Protein AF-A0A928Q008-F1 (afdb_monomer_lite)

Secondary structure (DSSP, 8-state):
---HHHHHHHHHHHHHHHTTS-HHHHHHHHHHHHHHHHHHHHHHHHHHHHHHHHHHHHHHHHHHHHHHHHHHHHHHTT----HHHHHHHHHHHHHHHHHHHHHHHHHHHHHHHHHHTS-HHHHHHHHHHHHHHHHHHHHTT-

Structure (mmCIF, N/CA/C/O backbone):
data_AF-A0A928Q008-F1
#
_entry.id   AF-A0A928Q008-F1
#
loop_
_atom_site.group_PDB
_atom_site.id
_atom_site.type_symbol
_atom_site.label_atom_id
_atom_site.label_alt_id
_atom_site.label_comp_id
_atom_site.label_asym_id
_atom_site.label_entity_id
_atom_site.label_seq_id
_atom_site.pdbx_PDB_ins_code
_atom_site.Cartn_x
_atom_site.Cartn_y
_atom_site.Cartn_z
_atom_site.occupancy
_atom_site.B_iso_or_equiv
_atom_site.auth_seq_id
_atom_site.auth_comp_id
_atom_site.auth_asym_id
_atom_site.auth_atom_id
_atom_site.pdbx_PDB_model_num
ATOM 1 N N . MET A 1 1 ? 17.606 -19.278 -14.123 1.00 43.28 1 MET A N 1
ATOM 2 C CA . MET A 1 1 ? 18.563 -18.245 -13.675 1.00 43.28 1 MET A CA 1
ATOM 3 C C . MET A 1 1 ? 19.421 -17.878 -14.875 1.00 43.28 1 MET A C 1
ATOM 5 O O . MET A 1 1 ? 19.797 -18.791 -15.594 1.00 43.28 1 MET A O 1
ATOM 9 N N . LYS A 1 2 ? 19.626 -16.587 -15.173 1.00 52.75 2 LYS A N 1
ATOM 10 C CA . LYS A 1 2 ? 20.645 -16.187 -16.160 1.00 52.75 2 LYS A CA 1
ATOM 11 C C . LYS A 1 2 ? 21.987 -16.296 -15.450 1.00 52.75 2 LYS A C 1
ATOM 13 O O . LYS A 1 2 ? 22.133 -15.741 -14.361 1.00 52.75 2 LYS A O 1
ATOM 18 N N . ASN A 1 3 ? 22.902 -17.066 -16.012 1.00 58.25 3 ASN A N 1
ATOM 19 C CA . ASN A 1 3 ? 24.162 -17.385 -15.356 1.00 58.25 3 ASN A CA 1
ATOM 20 C C . ASN A 1 3 ? 25.117 -16.195 -15.531 1.00 58.25 3 ASN A C 1
ATOM 22 O O . ASN A 1 3 ? 25.030 -15.482 -16.528 1.00 58.25 3 ASN A O 1
ATOM 26 N N . LEU A 1 4 ? 26.062 -15.983 -14.608 1.00 54.88 4 LEU A N 1
ATOM 27 C CA . LEU A 1 4 ? 27.148 -14.998 -14.791 1.00 54.88 4 LEU A CA 1
ATOM 28 C C . LEU A 1 4 ? 27.858 -15.184 -16.142 1.00 54.88 4 LEU A C 1
ATOM 30 O O . LEU A 1 4 ? 28.246 -14.214 -16.782 1.00 54.88 4 LEU A O 1
ATOM 34 N N . ASN A 1 5 ? 27.923 -16.430 -16.610 1.00 52.19 5 ASN A N 1
ATOM 35 C CA . ASN A 1 5 ? 28.463 -16.790 -17.911 1.00 52.19 5 ASN A CA 1
ATOM 36 C C . ASN A 1 5 ? 27.666 -16.208 -19.096 1.00 52.19 5 ASN A C 1
ATOM 38 O O . ASN A 1 5 ? 28.280 -15.865 -20.094 1.00 52.19 5 ASN A O 1
ATOM 42 N N . ASP A 1 6 ? 26.343 -16.027 -18.975 1.00 63.84 6 ASP A N 1
ATOM 43 C CA . ASP A 1 6 ? 25.491 -15.441 -20.029 1.00 63.84 6 ASP A CA 1
ATOM 44 C C . ASP A 1 6 ? 25.652 -13.911 -20.118 1.00 63.84 6 ASP A C 1
ATOM 46 O O . ASP A 1 6 ? 25.481 -13.304 -21.175 1.00 63.84 6 ASP A O 1
ATOM 50 N N . VAL A 1 7 ? 25.967 -13.265 -18.988 1.00 61.34 7 VAL A N 1
ATOM 51 C CA . VAL A 1 7 ? 26.265 -11.824 -18.925 1.00 61.34 7 VAL A CA 1
ATOM 52 C C . VAL A 1 7 ? 27.672 -11.560 -19.458 1.00 61.34 7 VAL A C 1
ATOM 54 O O . VAL A 1 7 ? 27.868 -10.634 -20.242 1.00 61.34 7 VAL A O 1
ATOM 57 N N . LEU A 1 8 ? 28.637 -12.403 -19.083 1.00 59.59 8 LEU A N 1
ATOM 58 C CA . LEU A 1 8 ? 30.013 -12.325 -19.571 1.00 59.59 8 LEU A CA 1
ATOM 59 C C . LEU A 1 8 ? 30.116 -12.684 -21.059 1.00 59.59 8 LEU A C 1
ATOM 61 O O . LEU A 1 8 ? 30.840 -12.004 -21.781 1.00 5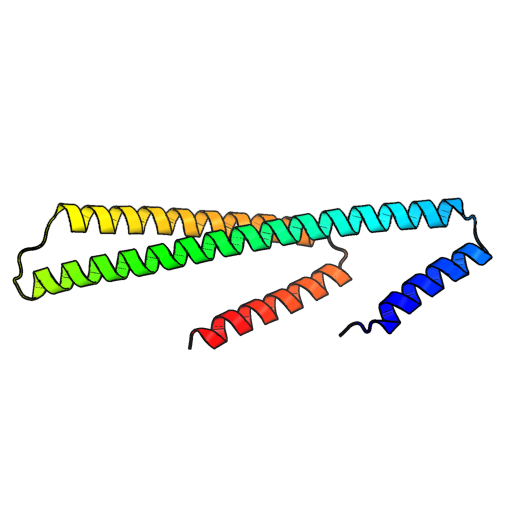9.59 8 LEU A O 1
ATOM 65 N N . SER A 1 9 ? 29.343 -13.658 -21.552 1.00 61.25 9 SER A N 1
ATOM 66 C CA . SER A 1 9 ? 29.293 -13.977 -22.984 1.00 61.25 9 SER A CA 1
ATOM 67 C C . SER A 1 9 ? 28.688 -12.841 -23.809 1.00 61.25 9 SER A C 1
ATOM 69 O O . SER A 1 9 ? 29.166 -12.574 -24.905 1.00 61.25 9 SER A O 1
ATOM 71 N N . GLY A 1 10 ? 27.691 -12.121 -23.279 1.00 66.00 10 GLY A N 1
ATOM 72 C CA . GLY A 1 10 ? 27.148 -10.924 -23.929 1.00 66.00 10 GLY A CA 1
ATOM 73 C C . GLY A 1 10 ? 28.154 -9.768 -23.997 1.00 66.00 10 GLY A C 1
ATOM 74 O O . GLY A 1 10 ? 28.162 -9.014 -24.967 1.00 66.00 10 GLY A O 1
ATOM 75 N N . VAL A 1 11 ? 29.041 -9.646 -23.003 1.00 66.38 11 VAL A N 1
ATOM 76 C CA . VAL A 1 11 ? 30.154 -8.681 -23.026 1.00 66.38 11 VAL A CA 1
ATOM 77 C C . VAL A 1 11 ? 31.227 -9.102 -24.033 1.00 66.38 11 VAL A C 1
ATOM 79 O O . VAL A 1 11 ? 31.719 -8.256 -24.774 1.00 66.38 11 VAL A O 1
ATOM 82 N N . ASP A 1 12 ? 31.556 -10.392 -24.109 1.00 62.59 12 ASP A N 1
ATOM 83 C CA . ASP A 1 12 ? 32.568 -10.919 -25.034 1.00 62.59 12 ASP A CA 1
ATOM 84 C C . ASP A 1 12 ? 32.096 -10.880 -26.503 1.00 62.59 12 ASP A C 1
ATOM 86 O O . ASP A 1 12 ? 32.876 -10.615 -27.415 1.00 62.59 12 ASP A O 1
ATOM 90 N N . GLU A 1 13 ? 30.795 -11.035 -26.751 1.00 65.75 13 GLU A N 1
ATOM 91 C CA . GLU A 1 13 ? 30.173 -10.853 -28.070 1.00 65.75 13 GLU A CA 1
ATOM 92 C C . GLU A 1 13 ? 30.226 -9.380 -28.526 1.00 65.75 13 GLU A C 1
ATOM 94 O O . GLU A 1 13 ? 30.578 -9.085 -29.672 1.00 65.75 13 GLU A O 1
ATOM 99 N N . VAL A 1 14 ? 29.993 -8.432 -27.608 1.00 63.53 14 VAL A N 1
ATOM 100 C CA . VAL A 1 14 ? 30.166 -6.989 -27.855 1.00 63.53 14 VAL A CA 1
ATOM 101 C C . VAL A 1 14 ? 31.640 -6.643 -28.094 1.00 63.53 14 VAL A C 1
ATOM 103 O O . VAL A 1 14 ? 31.955 -5.903 -29.029 1.00 63.53 14 VAL A O 1
ATOM 106 N N . LEU A 1 15 ? 32.560 -7.220 -27.320 1.00 63.88 15 LEU A N 1
ATOM 107 C CA . LEU A 1 15 ? 33.998 -6.983 -27.457 1.00 63.88 15 LEU A CA 1
ATOM 108 C C . LEU A 1 15 ? 34.571 -7.594 -28.748 1.00 63.88 15 LEU A C 1
ATOM 110 O O . LEU A 1 15 ? 35.415 -6.984 -29.406 1.00 63.88 15 LEU A O 1
ATOM 114 N N . ASN A 1 16 ? 34.089 -8.766 -29.165 1.00 64.44 16 ASN A N 1
ATOM 115 C CA . ASN A 1 16 ? 34.478 -9.380 -30.436 1.00 64.44 16 ASN A CA 1
ATOM 116 C C . ASN A 1 16 ? 33.866 -8.656 -31.644 1.00 64.44 16 ASN A C 1
ATOM 118 O O . ASN A 1 16 ? 34.531 -8.559 -32.679 1.00 64.44 16 ASN A O 1
ATOM 122 N N . SER A 1 17 ? 32.679 -8.052 -31.505 1.00 56.41 17 SER A N 1
ATOM 123 C CA . SER A 1 17 ? 32.134 -7.141 -32.523 1.00 56.41 17 SER A CA 1
ATOM 124 C C . SER A 1 17 ? 32.974 -5.863 -32.678 1.00 56.41 17 SER A C 1
ATOM 126 O O . SER A 1 17 ? 33.119 -5.358 -33.788 1.00 56.41 17 SER A O 1
ATOM 128 N N . ALA A 1 18 ? 33.629 -5.397 -31.605 1.00 55.53 18 ALA A N 1
ATOM 129 C CA . ALA A 1 18 ? 34.566 -4.269 -31.637 1.00 55.53 18 ALA A CA 1
ATOM 130 C C . ALA A 1 18 ? 35.893 -4.595 -32.342 1.00 55.53 18 ALA A C 1
ATOM 132 O O . ALA A 1 18 ? 36.558 -3.695 -32.846 1.00 55.53 18 ALA A O 1
ATOM 133 N N . LYS A 1 19 ? 36.282 -5.877 -32.415 1.00 56.84 19 LYS A N 1
ATOM 134 C CA . LYS A 1 19 ? 37.478 -6.306 -33.162 1.00 56.84 19 LYS A CA 1
ATOM 135 C C . LYS A 1 19 ? 37.284 -6.274 -34.686 1.00 56.84 19 LYS A C 1
ATOM 137 O O . LYS A 1 19 ? 38.279 -6.300 -35.400 1.00 56.84 19 LYS A O 1
ATOM 142 N N . HIS A 1 20 ? 36.039 -6.223 -35.177 1.00 57.16 20 HIS A N 1
ATOM 143 C CA . HIS A 1 20 ? 35.702 -6.265 -36.612 1.00 57.16 20 HIS A CA 1
ATOM 144 C C . HIS A 1 20 ? 34.747 -5.135 -37.065 1.00 57.16 20 HIS A C 1
ATOM 146 O O . HIS A 1 20 ? 34.350 -5.104 -38.227 1.00 57.16 20 HIS A O 1
ATOM 152 N N . GLY A 1 21 ? 34.383 -4.205 -36.175 1.00 56.69 21 GLY A N 1
ATOM 153 C CA . GLY A 1 21 ? 33.434 -3.111 -36.412 1.00 56.69 21 GLY A CA 1
ATOM 154 C C . GLY A 1 21 ? 33.914 -1.776 -35.832 1.00 56.69 21 GLY A C 1
ATOM 155 O O . GLY A 1 21 ? 34.834 -1.730 -35.018 1.00 56.69 21 GLY A O 1
ATOM 156 N N . ASN A 1 22 ? 33.301 -0.676 -36.278 1.00 69.56 22 ASN A N 1
ATOM 157 C CA . ASN A 1 22 ? 33.713 0.691 -35.958 1.00 69.56 22 ASN A CA 1
ATOM 158 C C . ASN A 1 22 ? 33.590 0.950 -34.438 1.00 69.56 22 ASN A C 1
ATOM 160 O O . ASN A 1 22 ? 32.486 0.986 -33.899 1.00 69.56 22 ASN A O 1
ATOM 164 N N . PHE A 1 23 ? 34.717 1.098 -33.732 1.00 75.62 23 PHE A N 1
ATOM 165 C CA . PHE A 1 23 ? 34.813 1.204 -32.262 1.00 75.62 23 PHE A CA 1
ATOM 166 C C . PHE A 1 23 ? 33.855 2.243 -31.640 1.00 75.62 23 PHE A C 1
ATOM 168 O O . PHE A 1 23 ? 33.303 2.039 -30.558 1.00 75.62 23 PHE A O 1
ATOM 175 N N . GLU A 1 24 ? 33.595 3.331 -32.361 1.00 74.56 24 GLU A N 1
ATOM 176 C CA . GLU A 1 24 ? 32.659 4.394 -31.985 1.00 74.56 24 GLU A CA 1
ATOM 177 C C . GLU A 1 24 ? 31.191 3.925 -31.916 1.00 74.56 24 GLU A C 1
ATOM 179 O O . GLU A 1 24 ? 30.421 4.354 -31.051 1.00 74.56 24 GLU A O 1
ATOM 184 N N . GLU A 1 25 ? 30.804 2.976 -32.770 1.00 75.12 25 GLU A N 1
ATOM 185 C CA . GLU A 1 25 ? 29.474 2.364 -32.762 1.00 75.12 25 GLU A CA 1
ATOM 186 C C . GLU A 1 25 ? 29.280 1.489 -31.516 1.00 75.12 25 GLU A C 1
ATOM 188 O O . GLU A 1 25 ? 28.230 1.537 -30.867 1.00 75.12 25 GLU A O 1
ATOM 193 N N . VAL A 1 26 ? 30.316 0.743 -31.124 1.00 77.94 26 VAL A N 1
ATOM 194 C CA . VAL A 1 26 ? 30.308 -0.075 -29.901 1.00 77.94 26 VAL A CA 1
ATOM 195 C C . VAL A 1 26 ? 30.228 0.803 -28.652 1.00 77.94 26 VAL A C 1
ATOM 197 O O . VAL A 1 26 ? 29.428 0.517 -27.754 1.00 77.94 26 VAL A O 1
ATOM 200 N N . LEU A 1 27 ? 30.981 1.907 -28.600 1.00 79.56 27 LEU A N 1
ATOM 201 C CA . LEU A 1 27 ? 30.895 2.872 -27.499 1.00 79.56 27 LEU A CA 1
ATOM 202 C C . LEU A 1 27 ? 29.500 3.495 -27.389 1.00 79.56 27 LEU A C 1
ATOM 204 O O . LEU A 1 27 ? 28.941 3.574 -26.293 1.00 79.56 27 LEU A O 1
ATOM 208 N N . THR A 1 28 ? 28.901 3.876 -28.518 1.00 78.31 28 THR A N 1
ATOM 209 C CA . THR A 1 28 ? 27.566 4.491 -28.548 1.00 78.31 28 THR A CA 1
ATOM 210 C C . THR A 1 28 ? 26.484 3.509 -28.096 1.00 78.31 28 THR A C 1
ATOM 212 O O . THR A 1 28 ? 25.619 3.861 -27.287 1.00 78.31 28 THR A O 1
ATOM 215 N N . ARG A 1 29 ? 26.554 2.247 -28.540 1.00 74.19 29 ARG A N 1
ATOM 216 C CA . ARG A 1 29 ? 25.665 1.171 -28.065 1.00 74.19 29 ARG A CA 1
ATOM 217 C C . ARG A 1 29 ? 25.824 0.926 -26.565 1.00 74.19 29 ARG A C 1
ATOM 219 O O . ARG A 1 29 ? 24.819 0.812 -25.865 1.00 74.19 29 ARG A O 1
ATOM 226 N N . THR A 1 30 ? 27.060 0.904 -26.065 1.00 76.12 30 THR A N 1
ATOM 227 C CA . THR A 1 30 ? 27.358 0.704 -24.636 1.00 76.12 30 THR A CA 1
ATOM 228 C C . THR A 1 30 ? 26.777 1.830 -23.786 1.00 76.12 30 THR A C 1
ATOM 230 O O . THR A 1 30 ? 26.099 1.565 -22.793 1.00 76.12 30 THR A O 1
ATOM 233 N N . LYS A 1 31 ? 26.960 3.087 -24.210 1.00 80.62 31 LYS A N 1
ATOM 234 C CA . LYS A 1 31 ? 26.378 4.258 -23.544 1.00 80.62 31 LYS A CA 1
ATOM 235 C C . LYS A 1 31 ? 24.849 4.187 -23.514 1.00 80.62 31 LYS A C 1
ATOM 237 O O . LYS A 1 31 ? 24.255 4.317 -22.448 1.00 80.62 31 LYS A O 1
ATOM 242 N N . SER A 1 32 ? 24.219 3.899 -24.655 1.00 78.38 32 SER A N 1
ATOM 243 C CA . SER A 1 32 ? 22.758 3.777 -24.745 1.00 78.38 32 SER A CA 1
ATOM 244 C C . SER A 1 32 ? 22.209 2.648 -23.865 1.00 78.38 32 SER A C 1
ATOM 246 O O . SER A 1 32 ? 21.152 2.795 -23.250 1.00 78.38 32 SER A O 1
ATOM 248 N N . TYR A 1 33 ? 22.922 1.522 -23.776 1.00 78.44 33 TYR A N 1
ATOM 249 C CA . TYR A 1 33 ? 22.542 0.423 -22.893 1.00 78.44 33 TYR A CA 1
ATOM 250 C C . TYR A 1 33 ? 22.634 0.822 -21.418 1.00 78.44 33 TYR A C 1
ATOM 252 O O . TYR A 1 33 ? 21.687 0.583 -20.669 1.00 78.44 33 TYR A O 1
ATOM 260 N N . ALA A 1 34 ? 23.735 1.461 -21.011 1.00 80.69 34 ALA A N 1
ATOM 261 C CA . ALA A 1 34 ? 23.923 1.929 -19.642 1.00 80.69 34 ALA A CA 1
ATOM 262 C C . ALA A 1 34 ? 22.821 2.917 -19.228 1.00 80.69 34 ALA A C 1
ATOM 264 O O . ALA A 1 34 ? 22.193 2.723 -18.192 1.00 80.69 34 ALA A O 1
ATOM 265 N N . GLU A 1 35 ? 22.503 3.904 -20.071 1.00 81.38 35 GLU A N 1
ATOM 266 C CA . GLU A 1 35 ? 21.428 4.873 -19.813 1.00 81.38 35 GLU A CA 1
ATOM 267 C C . GLU A 1 35 ? 20.061 4.191 -19.639 1.00 81.38 35 GLU A C 1
ATOM 269 O O . GLU A 1 35 ? 19.327 4.486 -18.692 1.00 81.38 35 GLU A O 1
ATOM 274 N N . LYS A 1 36 ? 19.728 3.223 -20.506 1.00 83.00 36 LYS A N 1
ATOM 275 C CA . LYS A 1 36 ? 18.482 2.445 -20.394 1.00 83.00 36 LYS A CA 1
ATOM 276 C C . LYS A 1 36 ? 18.447 1.593 -19.127 1.00 83.00 36 LYS A C 1
ATOM 278 O O . LYS A 1 36 ? 17.403 1.517 -18.483 1.00 83.00 36 LYS A O 1
ATOM 283 N N . ALA A 1 37 ? 19.559 0.959 -18.764 1.00 83.06 37 ALA A N 1
ATOM 284 C CA . ALA A 1 37 ? 19.656 0.152 -17.552 1.00 83.06 37 ALA A CA 1
ATOM 285 C C . ALA A 1 37 ? 19.501 1.013 -16.290 1.00 83.06 37 ALA A C 1
ATOM 287 O O . ALA A 1 37 ? 18.761 0.637 -15.381 1.00 83.06 37 ALA A O 1
ATOM 288 N N . THR A 1 38 ? 20.127 2.193 -16.256 1.00 84.69 38 THR A N 1
ATOM 289 C CA . THR A 1 38 ? 19.989 3.150 -15.153 1.00 84.69 38 THR A CA 1
ATOM 290 C C . THR A 1 38 ? 18.550 3.632 -15.009 1.00 84.69 38 THR A C 1
ATOM 292 O O . THR A 1 38 ? 18.022 3.600 -13.900 1.00 84.69 38 THR A O 1
ATOM 295 N N . LYS A 1 39 ? 17.888 4.007 -16.113 1.00 88.06 39 LYS A N 1
ATOM 296 C CA . LYS A 1 39 ? 16.485 4.445 -16.089 1.00 88.06 39 LYS A CA 1
ATOM 297 C C . LYS A 1 39 ? 15.557 3.351 -15.548 1.00 88.06 39 LYS A C 1
ATOM 299 O O . LYS A 1 39 ? 14.833 3.594 -14.590 1.00 88.06 39 LYS A O 1
ATOM 304 N N . LYS A 1 40 ? 15.658 2.128 -16.083 1.00 89.31 40 LYS A N 1
ATOM 305 C CA . LYS A 1 40 ? 14.856 0.980 -15.622 1.00 89.31 40 LYS A CA 1
ATOM 306 C C . LYS A 1 40 ? 15.101 0.652 -14.148 1.00 89.31 40 LYS A C 1
ATOM 308 O O . LYS A 1 40 ? 14.180 0.274 -13.432 1.00 89.31 40 LYS A O 1
ATOM 313 N N . SER A 1 41 ? 16.348 0.771 -13.689 1.00 88.62 41 SER A N 1
ATOM 314 C CA . SER A 1 41 ? 16.694 0.557 -12.280 1.00 88.62 41 SER A CA 1
ATOM 315 C C . SER A 1 41 ? 16.040 1.605 -11.377 1.00 88.62 41 SER A C 1
ATOM 317 O O . SER A 1 41 ? 15.460 1.251 -10.353 1.00 88.62 41 SER A O 1
ATOM 319 N N . ALA A 1 42 ? 16.077 2.880 -11.778 1.00 92.69 42 ALA A N 1
ATOM 320 C CA . ALA A 1 42 ? 15.444 3.966 -11.036 1.00 92.69 42 ALA A CA 1
ATOM 321 C C . ALA A 1 42 ? 13.921 3.776 -10.922 1.00 92.69 42 ALA A C 1
ATOM 323 O O . ALA A 1 42 ? 13.389 3.854 -9.819 1.00 92.69 42 ALA A O 1
ATOM 324 N N . GLU A 1 43 ? 13.250 3.431 -12.024 1.00 93.06 43 GLU A N 1
ATOM 325 C CA . GLU A 1 43 ? 11.804 3.148 -12.045 1.00 93.06 43 GLU A CA 1
ATOM 326 C C . GLU A 1 43 ? 11.440 1.986 -11.103 1.00 93.06 43 GLU A C 1
ATOM 328 O O . GLU A 1 43 ? 10.492 2.079 -10.323 1.00 93.06 43 GLU A O 1
ATOM 333 N N . ARG A 1 44 ? 12.233 0.902 -11.086 1.00 91.19 44 ARG A N 1
ATOM 334 C CA . ARG A 1 44 ? 12.005 -0.211 -10.145 1.00 91.19 44 ARG A CA 1
ATOM 335 C C . ARG A 1 44 ? 12.211 0.190 -8.687 1.00 91.19 44 ARG A C 1
ATOM 337 O O . ARG A 1 44 ? 11.455 -0.263 -7.833 1.00 91.19 44 ARG A O 1
ATOM 344 N N . LEU A 1 45 ? 13.221 1.006 -8.389 1.00 94.06 45 LEU A N 1
ATOM 345 C CA . LEU A 1 45 ? 13.456 1.492 -7.027 1.00 94.06 45 LEU A CA 1
ATOM 346 C C . LEU A 1 45 ? 12.306 2.377 -6.539 1.00 94.06 45 LEU A C 1
ATOM 348 O O . LEU A 1 45 ? 11.938 2.300 -5.368 1.00 94.06 45 LEU A O 1
ATOM 352 N N . GLU A 1 46 ? 11.721 3.177 -7.427 1.00 95.88 46 GLU A N 1
ATOM 353 C CA . GLU A 1 46 ? 10.548 3.991 -7.117 1.00 95.88 46 GLU A CA 1
ATOM 354 C C . GLU A 1 46 ? 9.323 3.125 -6.790 1.00 95.88 46 GLU A C 1
ATOM 356 O O . GLU A 1 46 ? 8.705 3.324 -5.742 1.00 95.88 46 GLU A O 1
ATOM 361 N N . ILE A 1 47 ? 9.040 2.098 -7.601 1.00 95.00 47 ILE A N 1
ATOM 362 C CA . ILE A 1 47 ? 7.977 1.118 -7.314 1.00 95.00 47 ILE A CA 1
ATOM 363 C C . ILE A 1 47 ? 8.212 0.449 -5.952 1.00 95.00 47 ILE A C 1
ATOM 365 O O . ILE A 1 47 ? 7.302 0.395 -5.123 1.00 95.00 47 ILE A O 1
ATOM 369 N N . SER A 1 48 ? 9.433 -0.027 -5.678 1.00 94.75 48 SER A N 1
ATOM 370 C CA . SER A 1 48 ? 9.764 -0.664 -4.395 1.00 94.75 48 SER A CA 1
ATOM 371 C C . SER A 1 48 ? 9.579 0.282 -3.209 1.00 94.75 48 SER A C 1
ATOM 373 O O . SER A 1 48 ? 9.061 -0.126 -2.170 1.00 94.75 48 SER A O 1
ATOM 375 N N . ARG A 1 49 ? 9.959 1.555 -3.352 1.00 97.50 49 ARG A N 1
ATOM 376 C CA . ARG A 1 49 ? 9.738 2.567 -2.314 1.00 97.50 49 ARG A CA 1
ATOM 377 C C . ARG A 1 49 ? 8.247 2.739 -2.023 1.00 97.50 49 ARG A C 1
ATOM 379 O O . ARG A 1 49 ? 7.860 2.731 -0.857 1.00 97.50 49 ARG A O 1
ATOM 386 N N . LYS A 1 50 ? 7.415 2.853 -3.059 1.00 97.75 50 LYS A N 1
ATOM 387 C CA . LYS A 1 50 ? 5.960 2.993 -2.905 1.00 97.75 50 LYS A CA 1
ATOM 388 C C . LYS A 1 50 ? 5.328 1.761 -2.256 1.00 97.75 50 LYS A C 1
ATOM 390 O O . LYS A 1 50 ? 4.506 1.917 -1.358 1.00 97.75 50 LYS A O 1
ATOM 395 N N . LYS A 1 51 ? 5.778 0.549 -2.605 1.00 95.94 51 LYS A N 1
ATOM 396 C CA . LYS A 1 51 ? 5.364 -0.691 -1.920 1.00 95.94 51 LYS A CA 1
ATOM 397 C C . LYS A 1 51 ? 5.685 -0.672 -0.420 1.00 95.94 51 LYS A C 1
ATOM 399 O O . LYS A 1 51 ? 4.854 -1.079 0.386 1.00 95.94 51 LYS A O 1
ATOM 404 N N . ILE A 1 52 ? 6.854 -0.165 -0.022 1.00 96.62 52 ILE A N 1
ATOM 405 C CA . ILE A 1 52 ? 7.212 -0.026 1.402 1.00 96.62 52 ILE A CA 1
ATOM 406 C C . ILE A 1 52 ? 6.287 0.980 2.102 1.00 96.62 52 ILE A C 1
ATOM 408 O O . ILE A 1 52 ? 5.808 0.712 3.203 1.00 96.62 52 ILE A O 1
ATOM 412 N N . GLU A 1 53 ? 6.000 2.117 1.463 1.00 97.44 53 GLU A N 1
ATOM 413 C CA . GLU A 1 53 ? 5.057 3.113 1.991 1.00 97.44 53 GLU A CA 1
ATOM 414 C C . GLU A 1 53 ? 3.640 2.525 2.154 1.00 97.44 53 GLU A C 1
ATOM 416 O O . GLU A 1 53 ? 2.959 2.813 3.142 1.00 97.44 53 GLU A O 1
ATOM 421 N N . LEU A 1 54 ? 3.213 1.659 1.229 1.00 97.12 54 LEU A N 1
ATOM 422 C CA . LEU A 1 54 ? 1.940 0.939 1.301 1.00 97.12 54 LEU A CA 1
ATOM 423 C C . LEU A 1 54 ? 1.907 -0.042 2.478 1.00 97.12 54 LEU A C 1
ATOM 425 O O . LEU A 1 54 ? 0.931 -0.061 3.227 1.00 97.12 54 LEU A O 1
ATOM 429 N N . LEU A 1 55 ? 2.966 -0.834 2.669 1.00 96.25 55 LEU A N 1
ATOM 430 C CA . LEU A 1 55 ? 3.068 -1.783 3.785 1.00 96.25 55 LEU A CA 1
ATOM 431 C C . LEU A 1 55 ? 3.029 -1.076 5.145 1.00 96.25 55 LEU A C 1
ATOM 433 O O . LEU A 1 55 ? 2.356 -1.543 6.068 1.00 96.25 55 LEU A O 1
ATOM 437 N N . ASP A 1 56 ? 3.692 0.075 5.270 1.00 96.69 56 ASP A N 1
ATOM 438 C CA . ASP A 1 56 ? 3.616 0.909 6.474 1.00 96.69 56 ASP A CA 1
ATOM 439 C C . ASP A 1 56 ? 2.181 1.409 6.722 1.00 96.69 56 ASP A C 1
ATOM 441 O O . ASP A 1 56 ? 1.672 1.305 7.842 1.00 96.69 56 ASP A O 1
ATOM 445 N N . SER A 1 57 ? 1.485 1.872 5.678 1.00 97.69 57 SER A N 1
ATOM 446 C CA . SER A 1 57 ? 0.087 2.309 5.788 1.00 97.69 57 SER A CA 1
ATOM 447 C C . SER A 1 57 ? -0.854 1.161 6.178 1.00 97.69 57 SER A C 1
ATOM 449 O O . SER A 1 57 ? -1.642 1.311 7.113 1.00 97.69 57 SER A O 1
ATOM 451 N N . LYS A 1 58 ? -0.709 -0.024 5.566 1.00 96.62 58 LYS A N 1
ATOM 452 C CA . LYS A 1 58 ? -1.462 -1.241 5.931 1.00 96.62 58 LYS A CA 1
ATOM 453 C C . LYS A 1 58 ? -1.193 -1.667 7.379 1.00 96.62 58 LYS A C 1
ATOM 455 O O . LYS A 1 58 ? -2.124 -2.009 8.106 1.00 96.62 58 LYS A O 1
ATOM 460 N N . THR A 1 59 ? 0.054 -1.566 7.840 1.00 97.62 59 THR A N 1
ATOM 461 C CA . THR A 1 59 ? 0.426 -1.862 9.234 1.00 97.62 59 THR A CA 1
ATOM 462 C C . THR A 1 59 ? -0.228 -0.887 10.214 1.00 97.62 59 THR A C 1
ATOM 464 O O . THR A 1 59 ? -0.744 -1.295 11.258 1.00 97.62 59 THR A O 1
ATOM 467 N N . LYS A 1 60 ? -0.234 0.412 9.895 1.00 98.00 60 LYS A N 1
ATOM 468 C CA . LYS A 1 60 ? -0.907 1.435 10.711 1.00 98.00 60 LYS A CA 1
ATOM 469 C C . LYS A 1 60 ? -2.418 1.233 10.732 1.00 98.00 60 LYS A C 1
ATOM 471 O O . LYS A 1 60 ? -3.017 1.325 11.801 1.00 98.00 60 LYS A O 1
ATOM 476 N N . LEU A 1 61 ? -3.012 0.875 9.594 1.00 97.81 61 LEU A N 1
ATOM 477 C CA . LEU A 1 61 ? -4.430 0.538 9.492 1.00 97.81 61 LEU A CA 1
ATOM 478 C C . LEU A 1 61 ? -4.799 -0.649 10.393 1.00 97.81 61 LEU A C 1
ATOM 480 O O . LEU A 1 61 ? -5.770 -0.564 11.142 1.00 97.81 61 LEU A O 1
ATOM 484 N N . ALA A 1 62 ? -4.005 -1.724 10.376 1.00 97.81 62 ALA A N 1
ATOM 485 C CA . ALA A 1 62 ? -4.222 -2.887 11.237 1.00 97.81 62 ALA A CA 1
ATOM 486 C C . ALA A 1 62 ? -4.186 -2.514 12.730 1.00 97.81 62 ALA A C 1
ATOM 488 O O . ALA A 1 62 ? -5.079 -2.894 13.486 1.00 97.81 62 ALA A O 1
ATOM 489 N N . LYS A 1 63 ? -3.213 -1.694 13.146 1.00 97.88 63 LYS A N 1
ATOM 490 C CA . LYS A 1 63 ? -3.123 -1.193 14.529 1.00 97.88 63 LYS A CA 1
ATOM 491 C C . LYS A 1 63 ? -4.306 -0.308 14.913 1.00 97.88 63 LYS A C 1
ATOM 493 O O . LYS A 1 63 ? -4.800 -0.403 16.032 1.00 97.88 63 LYS A O 1
ATOM 498 N N . ALA A 1 64 ? -4.769 0.549 14.005 1.00 98.00 64 ALA A N 1
ATOM 499 C CA . ALA A 1 64 ? -5.928 1.400 14.254 1.00 98.00 64 ALA A CA 1
ATOM 500 C C . ALA A 1 64 ? -7.204 0.562 14.440 1.00 98.00 64 ALA A C 1
ATOM 502 O O . ALA A 1 64 ? -7.986 0.826 15.354 1.00 98.00 64 ALA A O 1
ATOM 503 N N . TYR A 1 65 ? -7.364 -0.502 13.647 1.00 98.44 65 TYR A N 1
ATOM 504 C CA . TYR A 1 65 ? -8.435 -1.480 13.826 1.00 98.44 65 TYR A CA 1
ATOM 505 C C . TYR A 1 65 ? -8.341 -2.248 15.142 1.00 98.44 65 TYR A C 1
ATOM 507 O O . TYR A 1 65 ? -9.357 -2.411 15.813 1.00 98.44 65 TYR A O 1
ATOM 515 N N . GLU A 1 66 ? -7.146 -2.684 15.535 1.00 98.06 66 GLU A N 1
ATOM 516 C CA . GLU A 1 66 ? -6.928 -3.343 16.824 1.00 98.06 66 GLU A CA 1
ATOM 517 C C . GLU A 1 66 ? -7.317 -2.419 17.990 1.00 98.06 66 GLU A C 1
ATOM 519 O O . GLU A 1 66 ? -8.061 -2.827 18.883 1.00 98.06 66 GLU A O 1
ATOM 524 N N . SER A 1 67 ? -6.870 -1.159 17.965 1.00 97.19 67 SER A N 1
ATOM 525 C CA . SER A 1 67 ? -7.241 -0.156 18.969 1.00 97.19 67 SER A CA 1
ATOM 526 C C . SER A 1 67 ? -8.748 0.078 19.011 1.00 97.19 67 SER A C 1
ATOM 528 O O . SER A 1 67 ? -9.339 0.072 20.089 1.00 97.19 67 SER A O 1
ATOM 530 N N . TYR A 1 68 ? -9.385 0.236 17.851 1.00 98.19 68 TYR A N 1
ATOM 531 C CA . TYR A 1 68 ? -10.830 0.421 17.767 1.00 98.19 68 TYR A CA 1
ATOM 532 C C . TYR A 1 68 ? -11.598 -0.791 18.316 1.00 98.19 68 TYR A C 1
ATOM 534 O O . TYR A 1 68 ? -12.520 -0.625 19.112 1.00 98.19 68 TYR A O 1
ATOM 542 N N . GLY A 1 69 ? -11.181 -2.010 17.966 1.00 98.12 69 GLY A N 1
ATOM 543 C CA . GLY A 1 69 ? -11.783 -3.246 18.466 1.00 98.12 69 GLY A CA 1
ATOM 544 C C . GLY A 1 69 ? -11.654 -3.404 19.983 1.00 98.12 69 GLY A C 1
ATOM 545 O O . GLY A 1 69 ? -12.611 -3.816 20.638 1.00 98.12 69 GLY A O 1
AT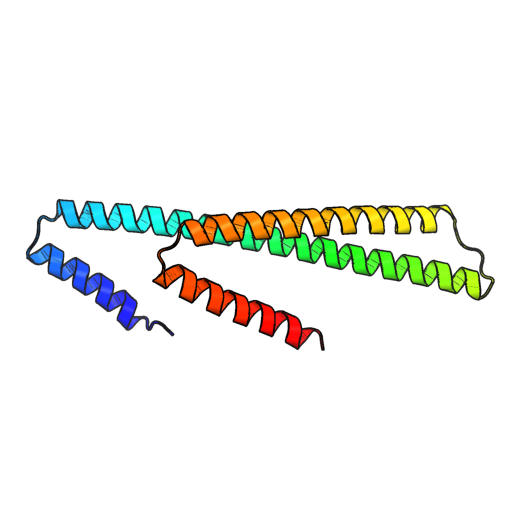OM 546 N N . LYS A 1 70 ? -10.515 -3.011 20.569 1.00 98.00 70 LYS A N 1
ATOM 547 C CA . LYS A 1 70 ? -10.339 -2.986 22.033 1.00 98.00 70 LYS A CA 1
ATOM 548 C C . LYS A 1 70 ? -11.318 -2.027 22.707 1.00 98.00 70 LYS A C 1
ATOM 550 O O . LYS A 1 70 ? -11.958 -2.417 23.677 1.00 98.00 70 LYS A O 1
ATOM 555 N N . LEU A 1 71 ? -11.484 -0.817 22.167 1.00 98.00 71 LEU A N 1
ATOM 556 C CA . LEU A 1 71 ? -12.441 0.164 22.695 1.00 98.00 71 LEU A CA 1
ATOM 557 C C . LEU A 1 71 ? -13.885 -0.353 22.598 1.00 98.00 71 LEU A C 1
ATOM 559 O O . LEU A 1 71 ? -14.646 -0.236 23.554 1.00 98.00 71 LEU A O 1
ATOM 563 N N . GLN A 1 72 ? -14.254 -0.987 21.480 1.00 97.44 72 GLN A N 1
ATOM 564 C CA . GLN A 1 72 ? -15.567 -1.625 21.338 1.00 97.44 72 GLN A CA 1
ATOM 565 C C . GLN A 1 72 ? -15.789 -2.740 22.365 1.00 97.44 72 GLN A C 1
ATOM 567 O O . GLN A 1 72 ? -16.877 -2.849 22.930 1.00 97.44 72 GLN A O 1
ATOM 572 N N . TYR A 1 73 ? -14.769 -3.563 22.614 1.00 97.88 73 TYR A N 1
ATOM 573 C CA . TYR A 1 73 ? -14.854 -4.639 23.594 1.00 97.88 73 TYR A CA 1
ATOM 574 C C . TYR A 1 73 ? -15.005 -4.103 25.024 1.00 97.88 73 TYR A C 1
ATOM 576 O O . TYR A 1 73 ? -15.883 -4.576 25.741 1.00 97.88 73 TYR A O 1
ATOM 584 N N . SER A 1 74 ? -14.227 -3.086 25.415 1.00 97.50 74 SER A N 1
ATOM 585 C CA . SER A 1 74 ? -14.373 -2.409 26.714 1.00 97.50 74 SER A CA 1
ATOM 586 C C . SER A 1 74 ? -15.787 -1.853 26.907 1.00 97.50 74 SER A C 1
ATOM 588 O O . SER A 1 74 ? -16.426 -2.134 27.921 1.00 97.50 74 SER A O 1
ATOM 590 N N . ALA A 1 75 ? -16.337 -1.170 25.896 1.00 96.62 75 ALA A N 1
ATOM 591 C CA . ALA A 1 75 ? -17.721 -0.694 25.940 1.00 96.62 75 ALA A CA 1
ATOM 592 C C . ALA A 1 75 ? -18.725 -1.847 26.121 1.00 96.62 75 ALA A C 1
ATOM 594 O O . ALA A 1 75 ? -19.678 -1.734 26.891 1.00 96.62 75 ALA A O 1
ATOM 595 N N . TYR A 1 76 ? -18.509 -2.973 25.434 1.00 97.38 76 TYR A N 1
ATOM 596 C CA . TYR A 1 76 ? -19.379 -4.148 25.517 1.00 97.38 76 TYR A CA 1
ATOM 597 C C . TYR A 1 76 ? -19.397 -4.786 26.914 1.00 97.38 76 TYR A C 1
ATOM 599 O O . TYR A 1 76 ? -20.458 -5.203 27.378 1.00 97.38 76 TYR A O 1
ATOM 607 N N . ILE A 1 77 ? -18.254 -4.839 27.605 1.00 98.06 77 ILE A N 1
ATOM 608 C CA . ILE A 1 77 ? -18.167 -5.374 28.975 1.00 98.06 77 ILE A CA 1
ATOM 609 C C . ILE A 1 77 ? -18.585 -4.360 30.055 1.00 98.06 77 ILE A C 1
ATOM 611 O O . ILE A 1 77 ? -18.539 -4.680 31.242 1.00 98.06 77 ILE A O 1
ATOM 615 N N . GLY A 1 78 ? -19.034 -3.166 29.653 1.00 96.81 78 GLY A N 1
ATOM 616 C CA . GLY A 1 78 ? -19.536 -2.123 30.549 1.00 96.81 78 GLY A CA 1
ATOM 617 C C . GLY A 1 78 ? -18.453 -1.237 31.166 1.00 96.81 78 GLY A C 1
ATOM 618 O O . GLY A 1 78 ? -18.741 -0.535 32.135 1.00 96.81 78 GLY A O 1
ATOM 619 N N . GLU A 1 79 ? -17.228 -1.262 30.635 1.00 97.25 79 GLU A N 1
ATOM 620 C CA . GLU A 1 79 ? -16.188 -0.302 31.010 1.00 97.25 79 GLU A CA 1
ATOM 621 C C . GLU A 1 79 ? -16.463 1.069 30.380 1.00 97.25 79 GLU A C 1
ATOM 623 O O . GLU A 1 79 ? -17.025 1.181 29.287 1.00 97.25 79 GLU A O 1
ATOM 628 N N . GLU A 1 80 ? -16.046 2.127 31.075 1.00 95.12 80 GLU A N 1
ATOM 629 C CA . GLU A 1 80 ? -16.081 3.480 30.528 1.00 95.12 80 GLU A CA 1
ATOM 630 C C . GLU A 1 80 ? -15.054 3.608 29.396 1.00 95.12 80 GLU A C 1
ATOM 632 O O . GLU A 1 80 ? -13.887 3.242 29.547 1.00 95.12 80 GLU A O 1
ATOM 637 N N . VAL A 1 81 ? -15.500 4.126 28.251 1.00 96.38 81 VAL A N 1
ATOM 638 C CA . VAL A 1 81 ? -14.674 4.297 27.054 1.00 96.38 81 VAL A CA 1
ATOM 639 C C . VAL A 1 81 ? -14.566 5.773 26.721 1.00 96.38 81 VAL A C 1
ATOM 641 O O . VAL A 1 81 ? -15.569 6.474 26.606 1.00 96.38 81 VAL A O 1
ATOM 644 N N . ASP A 1 82 ? -13.331 6.221 26.521 1.00 95.25 82 ASP A N 1
ATOM 645 C CA . ASP A 1 82 ? -13.026 7.574 26.079 1.00 95.25 82 ASP A CA 1
ATOM 646 C C . ASP A 1 82 ? -13.490 7.797 24.628 1.00 95.25 82 ASP A C 1
ATOM 648 O O . ASP A 1 82 ? -13.015 7.145 23.691 1.00 95.25 82 ASP A O 1
ATOM 652 N N . GLY A 1 83 ? -14.420 8.737 24.445 1.00 95.44 83 GLY A N 1
ATOM 653 C CA . GLY A 1 83 ? -14.944 9.117 23.135 1.00 95.44 83 GLY A CA 1
ATOM 654 C C . GLY A 1 83 ? -13.873 9.696 22.207 1.00 95.44 83 GLY A C 1
ATOM 655 O O . GLY A 1 83 ? -13.892 9.400 21.010 1.00 95.44 83 GLY A O 1
ATOM 656 N N . ASP A 1 84 ? -12.893 10.421 22.749 1.00 97.19 84 ASP A N 1
ATOM 657 C CA . ASP A 1 84 ? -11.810 11.016 21.960 1.00 97.19 84 ASP A CA 1
ATOM 658 C C . ASP A 1 84 ? -10.884 9.922 21.405 1.00 97.19 84 ASP A C 1
ATOM 660 O O . ASP A 1 84 ? -10.433 9.979 20.256 1.00 97.19 84 ASP A O 1
ATOM 664 N N . ALA A 1 85 ? -10.634 8.871 22.194 1.00 96.25 85 ALA A N 1
ATOM 665 C CA . ALA A 1 85 ? -9.874 7.705 21.753 1.00 96.25 85 ALA A CA 1
ATOM 666 C C . ALA A 1 85 ? -10.585 6.947 20.619 1.00 96.25 85 ALA A C 1
ATOM 668 O O . ALA A 1 85 ? -9.928 6.495 19.673 1.00 96.25 85 ALA A O 1
ATOM 669 N N . VAL A 1 86 ? -11.917 6.836 20.685 1.00 97.44 86 VAL A N 1
ATOM 670 C CA . VAL A 1 86 ? -12.733 6.231 19.621 1.00 97.44 86 VAL A CA 1
ATOM 671 C C . VAL A 1 86 ? -12.648 7.059 18.345 1.00 97.44 86 VAL A C 1
ATOM 673 O O . VAL A 1 86 ? -12.366 6.506 17.278 1.00 97.44 86 VAL A O 1
ATOM 676 N N . GLU A 1 87 ? -12.850 8.372 18.441 1.00 97.75 87 GLU A N 1
ATOM 677 C CA . GLU A 1 87 ? -12.789 9.263 17.283 1.00 97.75 87 GLU A CA 1
ATOM 678 C C . GLU A 1 87 ? -11.407 9.219 16.626 1.00 97.75 87 GLU A C 1
ATOM 680 O O . GLU A 1 87 ? -11.301 9.036 15.412 1.00 97.75 87 GLU A O 1
ATOM 685 N N . LYS A 1 88 ? -10.336 9.278 17.422 1.00 97.88 88 LYS A N 1
ATOM 686 C CA . LYS A 1 88 ? -8.962 9.175 16.924 1.00 97.88 88 LYS A CA 1
ATOM 687 C C . LYS A 1 88 ? -8.707 7.864 16.179 1.00 97.88 88 LYS A C 1
ATOM 689 O O . LYS A 1 88 ? -8.063 7.875 15.131 1.00 97.88 88 LYS A O 1
ATOM 694 N N . ALA A 1 89 ? -9.203 6.738 16.694 1.00 97.75 89 ALA A N 1
ATOM 695 C CA . ALA A 1 89 ? -9.057 5.449 16.021 1.00 97.75 89 ALA A CA 1
ATOM 696 C C . ALA A 1 89 ? -9.807 5.425 14.678 1.00 97.75 89 ALA A C 1
ATOM 698 O O . ALA A 1 89 ? -9.262 4.953 13.681 1.00 97.75 89 ALA A O 1
ATOM 699 N N . LEU A 1 90 ? -11.020 5.983 14.622 1.00 98.12 90 LEU A N 1
ATOM 700 C CA . LEU A 1 90 ? -11.807 6.081 13.388 1.00 98.12 90 LEU A CA 1
ATOM 701 C C . LEU A 1 90 ? -11.155 6.998 12.346 1.00 98.12 90 LEU A C 1
ATOM 703 O O . LEU A 1 90 ? -11.081 6.630 11.170 1.00 98.12 90 LEU A O 1
ATOM 707 N N . GLN A 1 91 ? -10.645 8.155 12.770 1.00 98.38 91 GLN A N 1
ATOM 708 C CA . GLN A 1 91 ? -9.918 9.080 11.900 1.00 98.38 91 GLN A CA 1
ATOM 709 C C . GLN A 1 91 ? -8.662 8.419 11.316 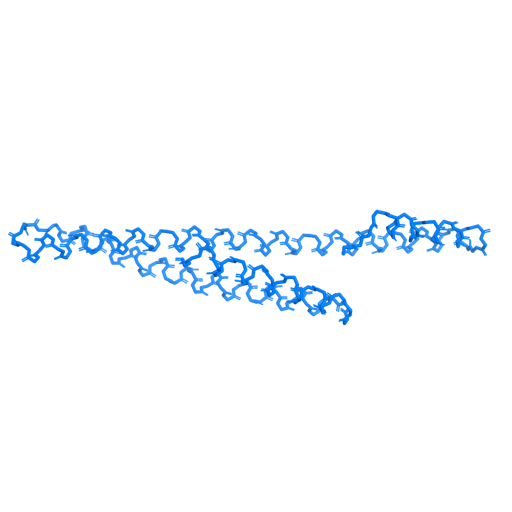1.00 98.38 91 GLN A C 1
ATOM 711 O O . GLN A 1 91 ? -8.428 8.508 10.110 1.00 98.38 91 GLN A O 1
ATOM 716 N N . GLU A 1 92 ? -7.892 7.697 12.135 1.00 98.12 92 GLU A N 1
ATOM 717 C CA . GLU A 1 92 ? -6.705 6.972 11.670 1.00 98.12 92 GLU A CA 1
ATOM 718 C C . GLU A 1 92 ? -7.077 5.850 10.685 1.00 98.12 92 GLU A C 1
ATOM 720 O O . GLU A 1 92 ? -6.432 5.709 9.647 1.00 98.12 92 GLU A O 1
ATOM 725 N N . ILE A 1 93 ? -8.153 5.094 10.943 1.00 98.56 93 ILE A N 1
ATOM 726 C CA . ILE A 1 93 ? -8.661 4.076 10.006 1.00 98.56 93 ILE A CA 1
ATOM 727 C C . ILE A 1 93 ? -8.996 4.711 8.652 1.00 98.56 93 ILE A C 1
ATOM 729 O O . ILE A 1 93 ? -8.585 4.196 7.611 1.00 98.56 93 ILE A O 1
ATOM 733 N N . GLN A 1 94 ? -9.734 5.823 8.642 1.00 98.50 94 GLN A N 1
ATOM 734 C CA . GLN A 1 94 ? -10.120 6.495 7.401 1.00 98.50 94 GLN A CA 1
ATOM 735 C C . GLN A 1 94 ? -8.900 7.040 6.645 1.00 98.50 94 GLN A C 1
ATOM 737 O O . GLN A 1 94 ? -8.805 6.876 5.423 1.00 98.50 94 GLN A O 1
ATOM 742 N N . LEU A 1 95 ? -7.957 7.648 7.368 1.00 98.31 95 LEU A N 1
ATOM 743 C CA . LEU A 1 95 ? -6.717 8.175 6.808 1.00 98.31 95 LEU A CA 1
ATOM 744 C C . LEU A 1 95 ? -5.893 7.068 6.145 1.00 98.31 95 LEU A C 1
ATOM 746 O O . LEU A 1 95 ? -5.506 7.206 4.983 1.00 98.31 95 LEU A O 1
ATOM 750 N N . GLN A 1 96 ? -5.636 5.971 6.862 1.00 98.38 96 GLN A N 1
ATOM 751 C CA . GLN A 1 96 ? -4.784 4.899 6.350 1.00 98.38 96 GLN A CA 1
ATOM 752 C C . GLN A 1 96 ? -5.456 4.100 5.232 1.00 98.38 96 GLN A C 1
ATOM 754 O O . GLN A 1 96 ? -4.766 3.707 4.299 1.00 98.38 96 GLN A O 1
ATOM 759 N N . LYS A 1 97 ? -6.786 3.933 5.241 1.00 98.19 97 LYS A N 1
ATOM 760 C CA . LYS A 1 97 ? -7.512 3.378 4.083 1.00 98.19 97 LYS A CA 1
ATOM 761 C C . LYS A 1 97 ? -7.303 4.208 2.826 1.00 98.19 97 LYS A C 1
ATOM 763 O O . LYS A 1 97 ? -6.829 3.695 1.823 1.00 98.19 97 LYS A O 1
ATOM 768 N N . THR A 1 98 ? -7.586 5.506 2.923 1.00 98.12 98 THR A N 1
ATOM 769 C CA . THR A 1 98 ? -7.450 6.427 1.788 1.00 98.12 98 THR A CA 1
ATOM 770 C C . THR A 1 98 ? -6.014 6.434 1.265 1.00 98.12 98 THR A C 1
ATOM 772 O O . THR A 1 98 ? -5.781 6.411 0.061 1.00 98.12 98 THR A O 1
ATOM 775 N N . ARG A 1 99 ? -5.031 6.438 2.172 1.00 97.88 99 ARG A N 1
ATOM 776 C CA . ARG A 1 99 ? -3.615 6.405 1.807 1.00 97.88 99 ARG A CA 1
ATOM 777 C C . ARG A 1 99 ? -3.215 5.090 1.137 1.00 97.88 99 ARG A C 1
ATOM 779 O O . ARG A 1 99 ? -2.468 5.137 0.165 1.00 97.88 99 ARG A O 1
ATOM 786 N N . ALA A 1 100 ? -3.686 3.952 1.643 1.00 97.50 100 ALA A N 1
ATOM 787 C CA . ALA A 1 100 ? -3.421 2.651 1.042 1.00 97.50 100 ALA A CA 1
ATOM 788 C C . ALA A 1 100 ? -4.004 2.566 -0.376 1.00 97.50 100 ALA A C 1
ATOM 790 O O . ALA A 1 100 ? -3.268 2.218 -1.293 1.00 97.50 100 ALA A O 1
ATOM 791 N N . ASP A 1 101 ? -5.257 2.990 -0.570 1.00 97.25 101 ASP A N 1
ATOM 792 C CA . ASP A 1 101 ? -5.921 2.980 -1.880 1.00 97.25 101 ASP A CA 1
ATOM 793 C C . ASP A 1 101 ? -5.177 3.853 -2.908 1.00 97.25 101 ASP A C 1
ATOM 795 O O . ASP A 1 101 ? -4.973 3.448 -4.054 1.00 97.25 101 ASP A O 1
ATOM 799 N N . LEU A 1 102 ? -4.723 5.043 -2.495 1.00 97.88 102 LEU A N 1
ATOM 800 C CA . LEU A 1 102 ? -3.928 5.930 -3.349 1.00 97.88 102 LEU A CA 1
ATOM 801 C C . LEU A 1 102 ? -2.5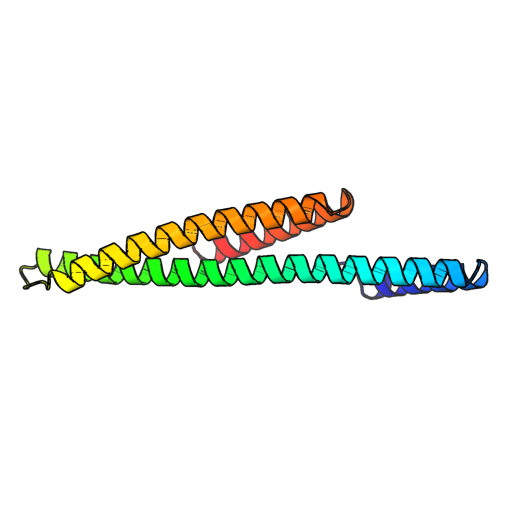73 5.315 -3.715 1.00 97.88 102 LEU A C 1
ATOM 803 O O . LEU A 1 102 ? -2.172 5.366 -4.875 1.00 97.88 102 LEU A O 1
ATOM 807 N N . LEU A 1 103 ? -1.873 4.722 -2.746 1.00 97.81 103 LEU A N 1
ATOM 808 C CA . LEU A 1 103 ? -0.582 4.077 -2.992 1.00 97.81 103 LEU A CA 1
ATOM 809 C C . LEU A 1 103 ? -0.724 2.852 -3.901 1.00 97.81 103 LEU A C 1
ATOM 811 O O . LEU A 1 103 ? 0.115 2.665 -4.778 1.00 97.81 103 LEU A O 1
ATOM 815 N N . ASP A 1 104 ? -1.779 2.051 -3.735 1.00 96.38 104 ASP A N 1
ATOM 816 C CA . ASP A 1 104 ? -2.077 0.922 -4.623 1.00 96.38 104 ASP A CA 1
ATOM 817 C C . ASP A 1 104 ? -2.307 1.401 -6.070 1.00 96.38 104 ASP A C 1
ATOM 819 O O . ASP A 1 104 ? -1.746 0.826 -7.008 1.00 96.38 104 ASP A O 1
ATOM 823 N N . ALA A 1 105 ? -3.048 2.499 -6.264 1.00 97.69 105 ALA A N 1
ATOM 824 C CA . ALA A 1 105 ? -3.249 3.103 -7.583 1.00 97.69 105 ALA A CA 1
ATOM 825 C C . ALA A 1 105 ? -1.940 3.645 -8.191 1.00 97.69 105 ALA A C 1
ATOM 827 O O . ALA A 1 105 ? -1.619 3.327 -9.336 1.00 97.69 105 ALA A O 1
ATOM 828 N N . GLU A 1 106 ? -1.144 4.397 -7.422 1.00 97.44 106 GLU A N 1
ATOM 829 C CA . GLU A 1 106 ? 0.156 4.920 -7.873 1.00 97.44 106 GLU A CA 1
ATOM 830 C C . GLU A 1 106 ? 1.126 3.791 -8.257 1.00 97.44 106 GLU A C 1
ATOM 832 O O . GLU A 1 106 ? 1.817 3.871 -9.274 1.00 97.44 106 GLU A O 1
ATOM 837 N N . ILE A 1 107 ? 1.175 2.711 -7.469 1.00 96.56 107 ILE A N 1
ATOM 838 C CA . ILE A 1 107 ? 1.996 1.533 -7.772 1.00 96.56 107 ILE A CA 1
ATOM 839 C C . ILE A 1 107 ? 1.533 0.884 -9.077 1.00 96.56 107 ILE A C 1
ATOM 841 O O . ILE A 1 107 ? 2.377 0.516 -9.895 1.00 96.56 107 ILE A O 1
ATOM 845 N N . ALA A 1 108 ? 0.222 0.749 -9.296 1.00 95.25 108 ALA A N 1
ATOM 846 C CA . ALA A 1 108 ? -0.323 0.187 -10.528 1.00 95.25 108 ALA A CA 1
ATOM 847 C C . ALA A 1 108 ? 0.027 1.043 -11.758 1.00 95.25 108 ALA A C 1
ATOM 849 O O . ALA A 1 108 ? 0.446 0.497 -12.780 1.00 95.25 108 ALA A O 1
ATOM 850 N N . GLU A 1 109 ? -0.069 2.370 -11.654 1.00 96.56 109 GLU A N 1
ATOM 851 C CA . GLU A 1 109 ? 0.316 3.297 -12.725 1.00 96.56 109 GLU A CA 1
ATOM 852 C C . GLU A 1 109 ? 1.818 3.230 -13.035 1.00 96.56 109 GLU A C 1
ATOM 854 O O . GLU A 1 109 ? 2.205 3.098 -14.199 1.00 96.56 109 GLU A O 1
ATOM 859 N N . LEU A 1 110 ? 2.675 3.248 -12.008 1.00 95.56 110 LEU A N 1
ATOM 860 C CA . LEU A 1 110 ? 4.127 3.122 -12.172 1.00 95.56 110 LEU A CA 1
ATOM 861 C C . LEU A 1 110 ? 4.516 1.770 -12.783 1.00 95.56 110 LEU A C 1
ATOM 863 O O . LEU A 1 110 ? 5.388 1.712 -13.653 1.00 95.56 110 LEU A O 1
ATOM 867 N N . ARG A 1 111 ? 3.857 0.682 -12.367 1.00 93.62 111 ARG A N 1
ATOM 868 C CA . ARG A 1 111 ? 4.038 -0.658 -12.948 1.00 93.62 111 ARG A CA 1
ATOM 869 C C . ARG A 1 111 ? 3.639 -0.681 -14.422 1.00 93.62 111 ARG A C 1
ATOM 871 O O . ARG A 1 111 ? 4.417 -1.165 -15.242 1.00 93.62 111 ARG A O 1
ATOM 878 N N . ALA A 1 112 ? 2.475 -0.133 -14.772 1.00 93.44 112 ALA A N 1
ATOM 879 C CA . ALA A 1 112 ? 2.014 -0.067 -16.157 1.00 93.44 112 ALA A CA 1
ATOM 880 C C . ALA A 1 112 ? 2.990 0.734 -17.035 1.00 93.44 112 ALA A C 1
ATOM 882 O O . ALA A 1 112 ? 3.431 0.241 -18.073 1.00 93.44 112 ALA A O 1
ATOM 883 N N . ALA A 1 113 ? 3.417 1.913 -16.573 1.00 93.31 113 ALA A N 1
ATOM 884 C CA . ALA A 1 113 ? 4.396 2.741 -17.274 1.00 93.31 113 ALA A CA 1
ATOM 885 C C . ALA A 1 113 ? 5.751 2.032 -17.446 1.00 93.31 113 ALA A C 1
ATOM 887 O O . ALA A 1 113 ? 6.370 2.115 -18.511 1.00 93.31 113 ALA A O 1
ATOM 888 N N . PHE A 1 114 ? 6.205 1.301 -16.423 1.00 93.19 114 PHE A N 1
ATOM 889 C CA . PHE A 1 114 ? 7.424 0.501 -16.499 1.00 93.19 114 PHE A CA 1
ATOM 890 C C . PHE A 1 114 ? 7.302 -0.603 -17.555 1.00 93.19 114 PHE A C 1
ATOM 892 O O . PHE A 1 114 ? 8.187 -0.733 -18.402 1.00 93.19 114 PHE A O 1
ATOM 899 N N . VAL A 1 115 ? 6.205 -1.367 -17.544 1.00 92.00 115 VAL A N 1
ATOM 900 C CA . VAL A 1 115 ? 5.950 -2.462 -18.495 1.00 92.00 115 VAL A CA 1
ATOM 901 C C . VAL A 1 115 ? 5.837 -1.950 -19.933 1.00 92.00 115 VAL A C 1
ATOM 903 O O . VAL A 1 115 ? 6.436 -2.554 -20.827 1.00 92.00 115 VAL A O 1
ATOM 906 N N . ASP A 1 116 ? 5.174 -0.816 -20.159 1.00 92.19 116 ASP A N 1
ATOM 907 C CA . ASP A 1 116 ? 5.095 -0.160 -21.473 1.00 92.19 116 ASP A CA 1
ATOM 908 C C . ASP A 1 116 ? 6.481 0.252 -22.005 1.00 92.19 116 ASP A C 1
ATOM 910 O O . ASP A 1 116 ? 6.724 0.263 -23.215 1.00 92.19 116 ASP A O 1
ATOM 914 N N . GLY A 1 117 ? 7.426 0.540 -21.104 1.00 87.81 117 GLY A N 1
ATOM 915 C CA . GLY A 1 117 ? 8.826 0.825 -21.426 1.00 87.81 117 GLY A CA 1
ATOM 916 C C . GLY A 1 117 ? 9.688 -0.408 -21.740 1.00 87.81 117 GLY A C 1
ATOM 917 O O . GLY A 1 117 ? 10.854 -0.262 -22.138 1.00 87.81 117 GLY A O 1
ATOM 918 N N . LEU A 1 118 ? 9.167 -1.627 -21.565 1.00 89.88 118 LEU A N 1
ATOM 919 C CA . LEU A 1 118 ? 9.896 -2.877 -21.787 1.00 89.88 118 LEU A CA 1
ATOM 920 C C . LEU A 1 118 ? 9.673 -3.455 -23.190 1.00 89.88 118 LEU A C 1
ATOM 922 O O . LEU A 1 118 ? 8.633 -3.305 -23.825 1.00 89.88 118 LEU A O 1
ATOM 926 N N . SER A 1 119 ? 10.650 -4.225 -23.676 1.00 90.50 119 SER A N 1
ATOM 927 C CA . SER A 1 119 ? 10.404 -5.105 -24.823 1.00 90.50 119 SER A CA 1
ATOM 928 C C . SER A 1 119 ? 9.459 -6.249 -24.438 1.00 90.50 119 SER A C 1
ATOM 930 O O . SER A 1 119 ? 9.435 -6.695 -23.292 1.00 90.50 119 SER A O 1
ATOM 932 N N . LYS A 1 120 ? 8.759 -6.840 -25.418 1.00 89.81 120 LYS A N 1
ATOM 933 C CA . LYS A 1 120 ? 7.848 -7.985 -25.191 1.00 89.81 120 LYS A CA 1
ATOM 934 C C . LYS A 1 120 ? 8.480 -9.139 -24.400 1.00 89.81 120 LYS A C 1
ATOM 936 O O . LYS A 1 120 ? 7.793 -9.826 -23.649 1.00 89.81 120 LYS A O 1
ATOM 941 N N . ARG A 1 121 ? 9.780 -9.399 -24.595 1.00 89.88 121 ARG A N 1
ATOM 942 C CA . ARG A 1 121 ? 10.499 -10.460 -23.872 1.00 89.88 121 ARG A CA 1
ATOM 943 C C . ARG A 1 121 ? 10.768 -10.066 -22.422 1.00 89.88 121 ARG A C 1
ATOM 945 O O . ARG A 1 121 ? 10.656 -10.922 -21.552 1.00 89.88 121 ARG A O 1
ATOM 952 N N . GLU A 1 122 ? 11.135 -8.813 -22.180 1.00 88.69 122 GLU A N 1
ATOM 953 C CA . GLU A 1 122 ? 11.390 -8.284 -20.839 1.00 88.69 122 GLU A CA 1
ATOM 954 C C . GLU A 1 122 ? 10.093 -8.176 -20.031 1.00 88.69 122 GLU A C 1
ATOM 956 O O . GLU A 1 122 ? 10.072 -8.652 -18.902 1.00 88.69 122 GLU A O 1
ATOM 961 N N . ALA A 1 123 ? 9.004 -7.674 -20.625 1.00 89.44 123 ALA A N 1
ATOM 962 C CA . ALA A 1 123 ? 7.685 -7.599 -19.989 1.00 89.44 123 ALA A CA 1
ATOM 963 C C . ALA A 1 123 ? 7.211 -8.976 -19.496 1.00 89.44 123 ALA A C 1
ATOM 965 O O . ALA A 1 123 ? 6.916 -9.156 -18.321 1.00 89.44 123 ALA A O 1
ATOM 966 N N . ARG A 1 124 ? 7.293 -10.006 -20.351 1.00 88.81 124 ARG A N 1
ATOM 967 C CA . ARG A 1 124 ? 6.972 -11.395 -19.966 1.00 88.81 124 ARG A CA 1
ATOM 968 C C . ARG A 1 124 ? 7.854 -11.949 -18.846 1.00 88.81 124 ARG A C 1
ATOM 970 O O . ARG A 1 124 ? 7.435 -12.864 -18.144 1.00 88.81 124 ARG A O 1
ATOM 977 N N . GLN A 1 125 ? 9.109 -11.506 -18.747 1.00 88.38 125 GLN A N 1
ATOM 978 C CA . GLN A 1 125 ? 9.997 -11.917 -17.655 1.00 88.38 125 GLN A CA 1
ATOM 979 C C . GLN A 1 125 ? 9.624 -11.203 -16.358 1.00 88.38 125 GLN A C 1
ATOM 981 O O . GLN A 1 125 ? 9.609 -11.850 -15.317 1.00 88.38 125 GLN A O 1
ATOM 986 N N . TYR A 1 126 ? 9.290 -9.917 -16.444 1.00 87.81 126 TYR A N 1
ATOM 987 C CA . TYR A 1 126 ? 8.849 -9.105 -15.319 1.00 87.81 126 TYR A CA 1
ATOM 988 C C . TYR A 1 126 ? 7.532 -9.616 -14.724 1.00 87.81 126 TYR A C 1
ATOM 990 O O . TYR A 1 126 ? 7.511 -9.960 -13.551 1.00 87.81 126 TYR A O 1
ATOM 998 N N . GLU A 1 127 ? 6.487 -9.804 -15.533 1.00 87.81 127 GLU A N 1
ATOM 999 C CA . GLU A 1 127 ? 5.180 -10.310 -15.069 1.00 87.81 127 GLU A CA 1
ATOM 1000 C C . GLU A 1 127 ? 5.284 -11.684 -14.388 1.00 87.81 127 GLU A C 1
ATOM 1002 O O . GLU A 1 127 ? 4.570 -11.981 -13.437 1.00 87.81 127 GLU A O 1
ATOM 1007 N N . LYS A 1 128 ? 6.185 -12.554 -14.867 1.00 89.44 128 LYS A N 1
ATOM 1008 C CA . LYS A 1 128 ? 6.437 -13.854 -14.227 1.00 89.44 128 LYS A CA 1
ATOM 1009 C C . LYS A 1 128 ? 7.109 -13.714 -12.865 1.00 89.44 128 LYS A C 1
ATOM 1011 O O . LYS A 1 128 ? 6.821 -14.510 -11.981 1.00 89.44 128 LYS A O 1
ATOM 1016 N N . GLN A 1 129 ? 8.041 -12.772 -12.732 1.00 85.88 129 GLN A N 1
ATOM 1017 C CA . GLN A 1 129 ? 8.703 -12.494 -11.458 1.00 85.88 129 GLN A CA 1
ATOM 1018 C C . GLN A 1 129 ? 7.720 -11.876 -10.473 1.00 85.88 129 G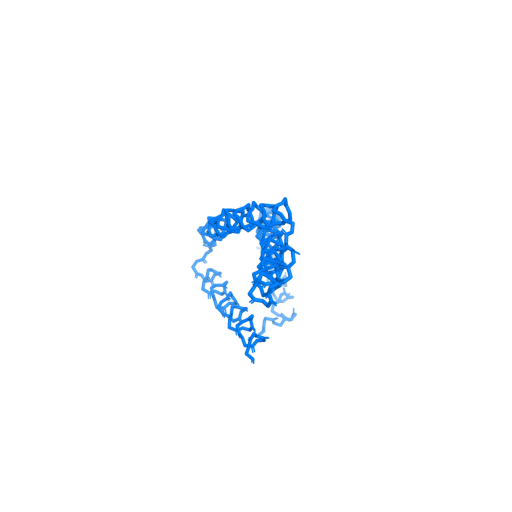LN A C 1
ATOM 1020 O O . GLN A 1 129 ? 7.650 -12.324 -9.341 1.00 85.88 129 GLN A O 1
ATOM 1025 N N . GLU A 1 130 ? 6.917 -10.924 -10.932 1.00 83.25 130 GLU A N 1
ATOM 1026 C CA . GLU A 1 130 ? 5.901 -10.264 -10.123 1.00 83.25 130 GLU A CA 1
ATOM 1027 C C . GLU A 1 130 ? 4.843 -11.240 -9.605 1.00 83.25 130 GLU A C 1
ATOM 1029 O O . GLU A 1 130 ? 4.567 -11.243 -8.413 1.00 83.25 130 GLU A O 1
ATOM 1034 N N . LYS A 1 131 ? 4.317 -12.131 -10.455 1.00 85.12 131 LYS A N 1
ATOM 1035 C CA . LYS A 1 131 ? 3.385 -13.174 -9.998 1.00 85.12 131 LYS A CA 1
ATOM 1036 C C . LYS A 1 131 ? 4.004 -14.092 -8.950 1.00 85.12 131 LYS A C 1
ATOM 1038 O O . LYS A 1 131 ? 3.339 -14.440 -7.988 1.00 85.12 131 LYS A O 1
ATOM 1043 N N . ALA A 1 132 ? 5.272 -14.462 -9.122 1.00 85.62 132 ALA A N 1
ATOM 1044 C CA . ALA A 1 132 ? 5.975 -15.277 -8.137 1.00 85.62 132 ALA A CA 1
ATOM 1045 C C . ALA A 1 132 ? 6.212 -14.521 -6.815 1.00 85.62 132 ALA A C 1
ATOM 1047 O O . ALA A 1 132 ? 6.169 -15.134 -5.755 1.00 85.62 132 ALA A O 1
ATOM 1048 N N . GLU A 1 133 ? 6.456 -13.207 -6.868 1.00 81.31 133 GLU A N 1
ATOM 1049 C CA . GLU A 1 133 ? 6.547 -12.347 -5.680 1.00 81.31 133 GLU A CA 1
ATOM 1050 C C . GLU A 1 133 ? 5.187 -12.244 -4.963 1.00 81.31 133 GLU A C 1
ATOM 1052 O O . GLU A 1 133 ? 5.134 -12.410 -3.749 1.00 81.31 133 GLU A O 1
ATOM 1057 N N . GLU A 1 134 ? 4.086 -12.052 -5.694 1.00 78.94 134 GLU A N 1
ATOM 1058 C CA . GLU A 1 134 ? 2.726 -11.968 -5.129 1.00 78.94 134 GLU A CA 1
ATOM 1059 C C . GLU A 1 134 ? 2.245 -13.313 -4.541 1.00 78.94 134 GLU A C 1
ATOM 1061 O O . GLU A 1 134 ? 1.618 -13.348 -3.479 1.00 78.94 134 GLU A O 1
ATOM 1066 N N . GLU A 1 135 ? 2.580 -14.439 -5.179 1.00 79.94 135 GLU A N 1
ATOM 1067 C CA . GLU A 1 135 ? 2.329 -15.788 -4.645 1.00 79.94 135 GLU A CA 1
ATOM 1068 C C . GLU A 1 135 ? 3.143 -16.059 -3.366 1.00 79.94 135 GLU A C 1
ATOM 1070 O O . GLU A 1 135 ? 2.638 -16.676 -2.430 1.00 79.94 135 GLU A O 1
ATOM 1075 N N . ALA A 1 136 ? 4.381 -15.562 -3.283 1.00 76.94 136 ALA A N 1
ATOM 1076 C CA . ALA A 1 136 ? 5.187 -15.679 -2.069 1.00 76.94 136 ALA A CA 1
ATOM 1077 C C . ALA A 1 136 ? 4.614 -14.832 -0.918 1.00 76.94 136 ALA A C 1
ATOM 1079 O O . ALA A 1 136 ? 4.464 -15.343 0.192 1.00 76.94 136 ALA A O 1
ATOM 1080 N N . GLU A 1 137 ? 4.230 -13.578 -1.189 1.00 68.06 137 GLU A N 1
ATOM 1081 C CA . GLU A 1 137 ? 3.630 -12.667 -0.199 1.00 68.06 137 GLU A CA 1
ATOM 1082 C C . GLU A 1 137 ? 2.297 -13.186 0.365 1.00 68.06 137 GLU A C 1
ATOM 1084 O O . GLU A 1 137 ? 1.976 -12.927 1.524 1.00 68.06 137 GLU A O 1
ATOM 1089 N N . THR A 1 138 ? 1.519 -13.925 -0.430 1.00 62.31 138 THR A N 1
ATOM 1090 C CA . THR A 1 138 ? 0.246 -14.518 0.014 1.00 62.31 138 THR A CA 1
ATOM 109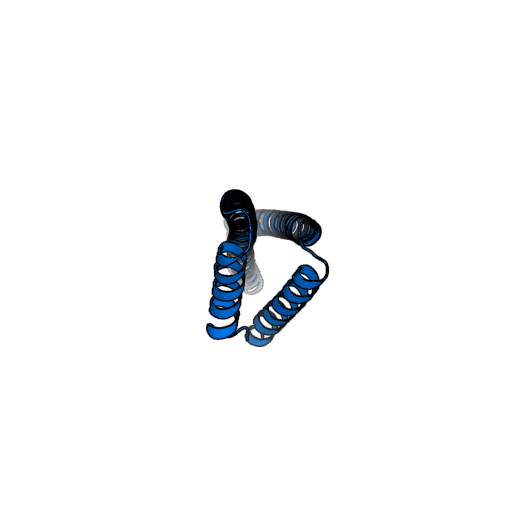1 C C . THR A 1 138 ? 0.429 -15.830 0.776 1.00 62.31 138 THR A C 1
ATOM 1093 O O . THR A 1 138 ? -0.358 -16.104 1.677 1.00 62.31 138 THR A O 1
ATOM 1096 N N . SER A 1 139 ? 1.480 -16.604 0.484 1.00 58.62 139 SER A N 1
ATOM 1097 C CA . SER A 1 139 ? 1.769 -17.862 1.192 1.00 58.62 139 SER A CA 1
ATOM 1098 C C . SER A 1 139 ? 2.316 -17.684 2.615 1.00 58.62 139 SER A C 1
ATOM 1100 O O . SER A 1 139 ? 2.110 -18.558 3.446 1.00 58.62 139 SER A O 1
ATOM 1102 N N . ASP A 1 140 ? 2.970 -16.554 2.912 1.00 51.88 140 ASP A N 1
ATOM 1103 C CA . ASP A 1 140 ? 3.440 -16.212 4.269 1.00 51.88 140 ASP A CA 1
ATOM 1104 C C . ASP A 1 140 ? 2.327 -15.592 5.149 1.00 51.88 140 ASP A C 1
ATOM 1106 O O . ASP A 1 140 ? 2.551 -15.299 6.326 1.00 51.88 140 ASP A O 1
ATOM 1110 N N . ALA A 1 141 ? 1.136 -15.355 4.584 1.00 50.50 141 ALA A N 1
ATOM 1111 C CA . ALA A 1 141 ? -0.022 -14.787 5.278 1.00 50.50 141 ALA A CA 1
ATOM 1112 C C . ALA A 1 141 ? -1.058 -15.841 5.741 1.00 50.50 141 ALA A C 1
ATOM 1114 O O . ALA A 1 141 ? -2.032 -15.458 6.398 1.00 50.50 141 ALA A O 1
ATOM 1115 N N . GLU A 1 142 ? -0.854 -17.128 5.416 1.00 38.03 142 GLU A N 1
ATOM 1116 C CA . GLU A 1 142 ? -1.633 -18.295 5.889 1.00 38.03 142 GLU A CA 1
ATOM 1117 C C . GLU A 1 142 ? -0.925 -19.038 7.036 1.00 38.03 142 GLU A C 1
ATOM 1119 O O . GLU A 1 142 ? -1.638 -19.471 7.974 1.00 38.03 142 GLU A O 1
#

Foldseek 3Di:
DCDPVNVVVVVVVLVVCCVVDDVVVSVVVVVVVVVLVVVLVVLVVVLVVLVVVLVVLVVQLVVLVVQLVVQVVCVVVPHDHDPVSNVVSVVSNVVSVVSNVVSVVVSVVSLVVSLVSDDPVVSVVVVVVVVVVVVVVVVVVD

Radius of gyration: 24.62 Å; chains: 1; bounding box: 57×29×68 Å

Sequence (142 aa):
MKNLNDVLSGVDEVLNSAKHGNFEEVLTRTKSYAEKATKKSAERLEISRKKIELLDSKTKLAKAYESYGKLQYSAYIGEEVDGDAVEKALQEIQLQKTRADLLDAEIAELRAAFVDGLSKREARQYEKQEKAEEEAETSDAE

pLDDT: mean 85.53, std 15.12, range [38.03, 98.56]